Protein 3NEQ (pdb70)

Radius of gyration: 17.24 Å; Cα contacts (8 Å, |Δi|>4): 391; chains: 2; bounding box: 25×54×42 Å

CATH classification: 2.10.60.10

Solvent-accessible surface area: 8878 Å² total; per-residue (Å²): 63,29,0,10,78,6,70,104,118,156,179,85,80,56,44,121,15,79,154,60,52,98,48,0,22,31,59,30,45,64,100,41,77,103,113,35,62,77,35,36,5,21,12,64,105,52,35,170,63,125,46,149,115,34,65,23,99,24,38,47,96,94,86,38,4,181,63,33,0,14,74,5,43,93,73,12,143,51,48,61,29,90,10,70,131,58,54,102,46,0,35,47,80,64,60,100,81,30,122,216,106,138,69,64,25,26,5,26,13,66,107,53,58,167,64,122,76,150,113,17,56,24,141,41,42,47,95,86,114,47,2,150

Sequence (132 aa):
LTTCVKSNSIWFPTTSEDCPDGQNLCFKKRRWQQYISPRMMYDFFTTRGCAATCCPKKPTNVRETIIRRCCCGTDKCNKLTTCVKKSSNSIWFPTSEEDDCPDGQNLCFKKRWQYYISPRRRRMYDFTRGCAATCCPKPTNVVRETTIRRCCCGTDKCNK

GO terms:
  GO:0005576 extracellular region (C, EXP)
  GO:0048019 receptor antagonist activity (F, IDA)

Organism: Dendroaspis angusticeps (NCBI:txid8618)

Foldseek 3Di:
DWEWFDFPPDDTDIDDDPPQFQKKKWKWFDDDVVDITIGIDTGNDWDDDPDPRMDMDMDGDHHPRD/DWEWWDFPVDDTDTGDADPQQQKKKWKWQADDPVDIGITIGTGNDWDDDDDPRMDMDIDGDGHPHD

Secondary structure (DSSP, 8-state):
-EEEEB-SSSPPEEEEPPTT--EEEEEEEEEETTEEEEEEEEESS----SSTTEEEEEE-STTTT-/-EEEEEETTEEEEEEEPPTT--EEEEEEEEEETTEEEEEEEEESSPPPP-STTEEEEEE-STTTT-

B-factor: mean 17.03, std 10.34, range [4.44, 62.76]

Structure (mmCIF, N/CA/C/O backbone):
data_3NEQ
#
_entry.id   3NEQ
#
_cell.length_a   25.820
_cell.length_b   56.578
_cell.length_c   80.709
_cell.angle_alpha   90.00
_cell.angle_beta   90.00
_cell.angle_gamma   90.00
#
_symmetry.space_group_name_H-M   'P 21 21 21'
#
loop_
_entity.id
_entity.type
_entity.pdbx_description
1 polymer 'Three-finger muscarinic toxin 7'
2 non-polymer 'SULFATE ION'
3 water water
#
loop_
_atom_site.group_PDB
_atom_site.id
_atom_site.type_symbol
_atom_site.label_atom_id
_atom_site.label_alt_id
_atom_site.label_comp_id
_atom_site.label_asym_id
_atom_site.label_entity_id
_atom_site.label_seq_id
_atom_site.pdbx_PDB_ins_code
_atom_site.Cartn_x
_atom_site.Cartn_y
_atom_site.Cartn_z
_atom_site.occupancy
_atom_site.B_iso_or_equiv
_atom_site.auth_seq_id
_atom_site.auth_comp_id
_atom_site.auth_asym_id
_atom_site.auth_atom_id
_atom_site.pdbx_PDB_model_num
ATOM 1 N N . LEU A 1 1 ? 21.213 21.156 26.986 1.00 13.38 1 LEU A N 1
ATOM 2 C CA . LEU A 1 1 ? 21.160 19.753 27.372 1.00 10.70 1 LEU A CA 1
ATOM 3 C C . LEU A 1 1 ? 21.427 18.851 26.180 1.00 9.54 1 LEU A C 1
ATOM 4 O O . LEU A 1 1 ? 21.041 19.158 25.053 1.00 11.63 1 LEU A O 1
ATOM 9 N N A THR A 1 2 ? 22.103 17.741 26.448 0.74 8.55 2 THR A N 1
ATOM 10 N N B THR A 1 2 ? 22.108 17.740 26.434 0.26 10.70 2 THR A N 1
ATOM 11 C CA A THR A 1 2 ? 22.299 16.670 25.485 0.74 8.29 2 THR A CA 1
ATOM 12 C CA B THR A 1 2 ? 22.255 16.686 25.443 0.26 10.25 2 THR A CA 1
ATOM 13 C C A THR A 1 2 ? 21.600 15.441 26.042 0.74 7.35 2 THR A C 1
ATOM 14 C C B THR A 1 2 ? 21.637 15.423 26.017 0.26 9.43 2 THR A C 1
ATOM 15 O O A THR A 1 2 ? 21.682 15.187 27.242 0.74 9.36 2 THR A O 1
ATOM 16 O O B THR A 1 2 ? 21.807 15.123 27.197 0.26 11.14 2 THR A O 1
ATOM 23 N N . CYS A 1 3 ? 20.917 14.694 25.177 1.00 8.01 3 CYS A N 1
ATOM 24 C CA . CYS A 1 3 ? 20.240 13.475 25.601 1.00 7.77 3 CYS A CA 1
ATOM 25 C C . CYS A 1 3 ? 20.612 12.332 24.688 1.00 6.87 3 CYS A C 1
ATOM 26 O O . CYS A 1 3 ? 21.088 12.540 23.572 1.00 9.36 3 CYS A O 1
ATOM 29 N N . VAL A 1 4 ? 20.363 11.112 25.139 1.00 6.62 4 VAL A N 1
ATOM 30 C CA . VAL A 1 4 ? 20.441 9.990 24.227 1.00 6.13 4 VAL A CA 1
ATOM 31 C C . VAL A 1 4 ? 19.175 9.996 23.383 1.00 6.55 4 VAL A C 1
ATOM 32 O O . VAL A 1 4 ? 18.073 10.255 23.891 1.00 7.10 4 VAL A O 1
ATOM 36 N N . LYS A 1 5 ? 19.332 9.704 22.096 1.00 7.00 5 LYS A N 1
ATOM 37 C CA . LYS A 1 5 ? 18.211 9.581 21.178 1.00 7.85 5 LYS A CA 1
ATOM 38 C C . LYS A 1 5 ? 18.216 8.165 20.631 1.00 7.46 5 LYS A C 1
ATOM 39 O O . LYS A 1 5 ? 19.255 7.683 20.176 1.00 8.90 5 LYS A O 1
ATOM 45 N N . SER A 1 6 ? 17.063 7.505 20.662 1.00 7.33 6 SER A N 1
ATOM 46 C CA . SER A 1 6 ? 16.953 6.170 20.092 1.00 7.72 6 SER A CA 1
ATOM 47 C C . SER A 1 6 ? 15.498 5.822 19.896 1.00 7.24 6 SER A C 1
ATOM 48 O O . SER A 1 6 ? 14.620 6.378 20.552 1.00 6.86 6 SER A O 1
ATOM 51 N N . ASN A 1 7 ? 15.236 4.899 18.984 1.00 7.98 7 ASN A N 1
ATOM 52 C CA . ASN A 1 7 ? 13.895 4.378 18.829 1.00 8.85 7 ASN A CA 1
ATOM 53 C C . ASN A 1 7 ? 13.972 2.999 18.186 1.00 9.66 7 ASN A C 1
ATOM 54 O O . ASN A 1 7 ? 15.026 2.369 18.226 1.00 10.30 7 ASN A O 1
ATOM 59 N N . SER A 1 8 ? 12.870 2.515 17.634 1.00 10.60 8 SER A N 1
ATOM 60 C CA . SER A 1 8 ? 12.842 1.156 17.088 1.00 12.82 8 SER A CA 1
ATOM 61 C C . SER A 1 8 ? 13.705 0.982 15.847 1.00 12.03 8 SER A C 1
ATOM 62 O O . SER A 1 8 ? 14.003 -0.141 15.452 1.00 15.32 8 SER A O 1
ATOM 65 N N . ILE A 1 9 ? 14.068 2.093 15.217 1.00 11.25 9 ILE A N 1
ATOM 66 C CA . ILE A 1 9 ? 14.926 2.087 14.041 1.00 10.85 9 ILE A CA 1
ATOM 67 C C . ILE A 1 9 ? 16.353 2.482 14.402 1.00 9.51 9 ILE A C 1
ATOM 68 O O . ILE A 1 9 ? 17.308 1.753 14.126 1.00 11.05 9 ILE A O 1
ATOM 73 N N . TRP A 1 10 ? 16.495 3.647 15.026 1.00 9.42 10 TRP A N 1
ATOM 74 C CA . TRP A 1 10 ? 17.814 4.235 15.226 1.00 10.15 10 TRP A CA 1
ATOM 75 C C . TRP A 1 10 ? 18.491 3.779 16.501 1.00 8.88 10 TRP A C 1
ATOM 76 O O . TRP A 1 10 ? 17.922 3.871 17.584 1.00 10.10 10 TRP A O 1
ATOM 87 N N . PHE A 1 11 ? 19.721 3.309 16.360 1.00 9.15 11 PHE A N 1
ATOM 88 C CA . PHE A 1 11 ? 20.524 2.929 17.508 1.00 9.40 11 PHE A CA 1
ATOM 89 C C . PHE A 1 11 ? 20.892 4.166 18.327 1.00 8.49 11 PHE A C 1
ATOM 90 O O . PHE A 1 11 ? 20.970 5.272 17.790 1.00 10.03 11 PHE A O 1
ATOM 98 N N . PRO A 1 12 ? 21.119 3.991 19.640 1.00 9.61 12 PRO A N 1
ATOM 99 C CA . PRO A 1 12 ? 21.311 5.163 20.497 1.00 10.67 12 PRO A CA 1
ATOM 100 C C . PRO A 1 12 ? 22.492 6.039 20.097 1.00 10.87 12 PRO A C 1
ATOM 101 O O . PRO A 1 12 ? 23.600 5.559 19.839 1.00 13.29 12 PRO A O 1
ATOM 105 N N A THR A 1 13 ? 22.263 7.337 20.117 0.48 11.35 13 THR A N 1
ATOM 106 N N B THR A 1 13 ? 22.225 7.344 19.992 0.52 11.26 13 THR A N 1
ATOM 107 C CA A THR A 1 13 ? 23.344 8.266 19.925 0.48 12.26 13 THR A CA 1
ATOM 108 C CA B THR A 1 13 ? 23.233 8.373 19.707 0.52 12.94 13 THR A CA 1
ATOM 109 C C A THR A 1 13 ? 23.066 9.504 20.754 0.48 10.51 13 THR A C 1
ATOM 110 C C B THR A 1 13 ? 22.983 9.598 20.581 0.52 10.36 13 THR A C 1
ATOM 111 O O A THR A 1 13 ? 22.042 9.592 21.412 0.48 11.00 13 THR A O 1
ATOM 112 O O B THR A 1 13 ? 21.889 9.778 21.098 0.52 11.61 13 THR A O 1
ATOM 119 N N . SER A 1 14 ? 23.992 10.446 20.739 1.00 11.23 14 SER A N 1
ATOM 120 C CA . SER A 1 14 ? 23.815 11.696 21.455 1.00 11.48 14 SER A CA 1
ATOM 121 C C . SER A 1 14 ? 23.101 12.693 20.561 1.00 11.39 14 SER A C 1
ATOM 122 O O . SER A 1 14 ? 23.360 12.764 19.363 1.00 15.75 14 SER A O 1
ATOM 125 N N . GLU A 1 15 ? 22.201 13.468 21.148 1.00 10.19 15 GLU A N 1
ATOM 126 C CA . GLU A 1 15 ? 21.571 14.546 20.413 1.00 11.40 15 GLU A CA 1
ATOM 127 C C . GLU A 1 15 ? 21.539 15.784 21.295 1.00 10.82 15 GLU A C 1
ATOM 128 O O . GLU A 1 15 ? 21.220 15.719 22.478 1.00 13.02 15 GLU A O 1
ATOM 134 N N . ASP A 1 16 ? 21.882 16.919 20.707 1.00 10.91 16 ASP A N 1
ATOM 135 C CA . ASP A 1 16 ? 21.761 18.184 21.397 1.00 11.45 16 ASP A CA 1
ATOM 136 C C . ASP A 1 16 ? 20.309 18.641 21.357 1.00 12.01 16 ASP A C 1
ATOM 137 O O . ASP A 1 16 ? 19.710 18.723 20.287 1.00 15.46 16 ASP A O 1
ATOM 142 N N . CYS A 1 17 ? 19.735 18.914 22.524 1.00 10.67 17 CYS A N 1
ATOM 143 C CA . CYS A 1 17 ? 18.339 19.328 22.581 1.00 10.28 17 CYS A CA 1
ATOM 144 C C . CYS A 1 17 ? 18.194 20.776 22.143 1.00 9.63 17 CYS A C 1
ATOM 145 O O . CYS A 1 17 ? 19.092 21.595 22.363 1.00 10.52 17 CYS A O 1
ATOM 148 N N . PRO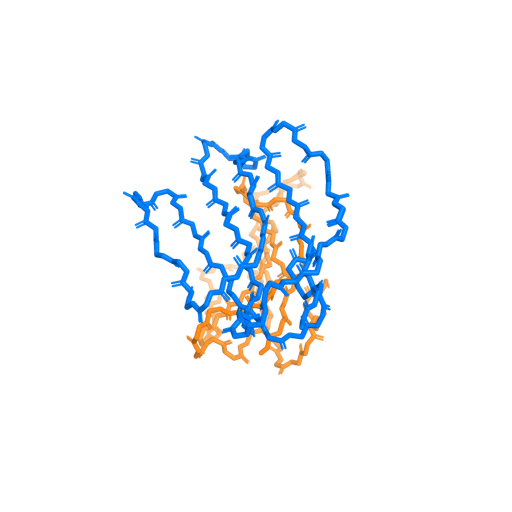 A 1 18 ? 17.049 21.114 21.546 1.00 10.30 18 PRO A N 1
ATOM 149 C CA . PRO A 1 18 ? 16.803 22.522 21.235 1.00 10.64 18 PRO A CA 1
ATOM 150 C C . PRO A 1 18 ? 16.829 23.371 22.509 1.00 10.22 18 PRO A C 1
ATOM 151 O O . PRO A 1 18 ? 16.537 22.890 23.614 1.00 10.97 18 PRO A O 1
ATOM 155 N N . ASP A 1 19 ? 17.186 24.638 22.360 1.00 9.90 19 ASP A N 1
ATOM 156 C CA . ASP A 1 19 ? 17.093 25.566 23.483 1.00 10.09 19 ASP A CA 1
ATOM 157 C C . ASP A 1 19 ? 15.706 25.479 24.098 1.00 10.39 19 ASP A C 1
ATOM 158 O O . ASP A 1 19 ? 14.699 25.471 23.383 1.00 12.32 19 ASP A O 1
ATOM 163 N N . GLY A 1 20 ? 15.647 25.447 25.421 1.00 12.39 20 GLY A N 1
ATOM 164 C CA . GLY A 1 20 ? 14.370 25.387 26.098 1.00 13.18 20 GLY A CA 1
ATOM 165 C C . GLY A 1 20 ? 13.880 23.987 26.409 1.00 15.12 20 GLY A C 1
ATOM 166 O O . GLY A 1 20 ? 12.922 23.833 27.160 1.00 20.31 20 GLY A O 1
ATOM 167 N N . GLN A 1 21 ? 14.511 22.967 25.836 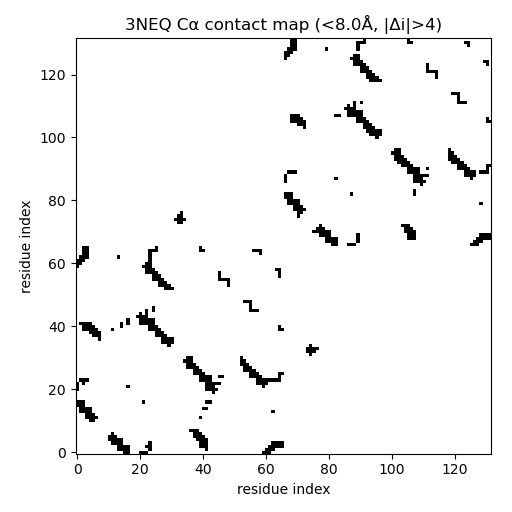1.00 12.55 21 GLN A N 1
ATOM 168 C CA . GLN A 1 21 ? 14.183 21.586 26.197 1.00 12.36 21 GLN A CA 1
ATOM 169 C C . GLN A 1 21 ? 15.239 21.076 27.158 1.00 11.36 21 GLN A C 1
ATOM 170 O O . GLN A 1 21 ? 16.363 20.754 26.754 1.00 13.07 21 GLN A O 1
ATOM 176 N N . ASN A 1 22 ? 14.878 21.004 28.434 1.00 10.67 22 ASN A N 1
ATOM 177 C CA . ASN A 1 22 ? 15.836 20.698 29.479 1.00 11.91 22 ASN A CA 1
ATOM 178 C C . ASN A 1 22 ? 15.540 19.381 30.187 1.00 9.60 22 ASN A C 1
ATOM 179 O O . ASN A 1 22 ? 15.966 19.174 31.323 1.00 11.86 22 ASN A O 1
ATOM 184 N N . LEU A 1 23 ? 14.840 18.481 29.500 1.00 9.96 23 LEU A N 1
ATOM 185 C CA . LEU A 1 23 ? 14.656 17.127 29.989 1.00 9.50 23 LEU A CA 1
ATOM 186 C C . LEU A 1 23 ? 15.076 16.112 28.942 1.00 8.09 23 LEU A C 1
ATOM 187 O O . LEU A 1 23 ? 14.929 16.338 27.734 1.00 8.69 23 LEU A O 1
ATOM 192 N N . CYS A 1 24 ? 15.582 14.981 29.427 1.00 7.22 24 CYS A N 1
ATOM 193 C CA . CYS A 1 24 ? 15.702 13.776 28.625 1.00 7.18 24 CYS A CA 1
ATOM 194 C C . CYS A 1 24 ? 14.625 12.805 29.079 1.00 7.28 24 CYS A C 1
ATOM 195 O O . CYS A 1 24 ? 14.264 12.768 30.263 1.00 10.37 24 CYS A O 1
ATOM 198 N N . PHE A 1 25 ? 14.123 12.013 28.143 1.00 7.06 25 PHE A N 1
ATOM 199 C CA . PHE A 1 25 ? 13.156 10.984 28.487 1.00 7.59 25 PHE A CA 1
ATOM 200 C C . PHE A 1 25 ? 13.598 9.609 28.021 1.00 6.48 25 PHE A C 1
ATOM 201 O O . PHE A 1 25 ? 14.300 9.463 27.003 1.00 6.30 25 PHE A O 1
ATOM 209 N N A LYS A 1 26 ? 13.189 8.601 28.783 0.34 6.39 26 LYS A N 1
ATOM 210 N N B LYS A 1 26 ? 13.172 8.601 28.774 0.66 7.43 26 LYS A N 1
ATOM 211 C CA A LYS A 1 26 ? 13.272 7.213 28.367 0.34 6.81 26 LYS A CA 1
ATOM 212 C CA B LYS A 1 26 ? 13.244 7.216 28.356 0.66 7.61 26 LYS A CA 1
ATOM 213 C C A LYS A 1 26 ? 11.871 6.637 28.478 0.34 7.17 26 LYS A C 1
ATOM 214 C C B LYS A 1 26 ? 11.839 6.663 28.520 0.66 7.79 26 LYS A C 1
ATOM 215 O O A LYS A 1 26 ? 11.243 6.702 29.539 0.34 8.09 26 LYS A O 1
ATOM 216 O O B LYS A 1 26 ? 11.217 6.812 29.580 0.66 8.07 26 LYS A O 1
ATOM 227 N N A ARG A 1 27 ? 11.379 6.095 27.373 0.34 6.69 27 ARG A N 1
ATOM 228 N N B ARG A 1 27 ? 11.346 6.049 27.454 0.66 7.76 27 ARG A N 1
ATOM 229 C CA A ARG A 1 27 ? 10.070 5.469 27.350 0.34 7.74 27 ARG A CA 1
ATOM 230 C CA B ARG A 1 27 ? 10.006 5.501 27.419 0.66 6.55 27 ARG A CA 1
ATOM 231 C C A ARG A 1 27 ? 10.231 3.984 27.106 0.34 6.41 27 ARG A C 1
ATOM 232 C C B ARG A 1 27 ? 10.106 4.037 27.031 0.66 6.92 27 ARG A C 1
ATOM 233 O O A ARG A 1 27 ? 11.089 3.570 26.328 0.34 6.98 27 ARG A O 1
ATOM 234 O O B ARG A 1 27 ? 10.806 3.687 26.088 0.6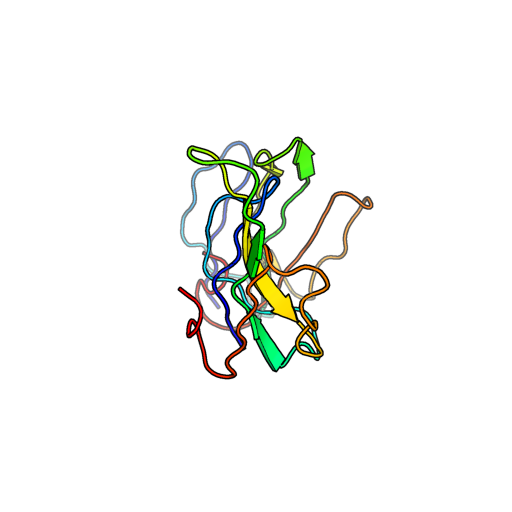6 7.32 27 ARG A O 1
ATOM 249 N N . TRP A 1 28 ? 9.404 3.176 27.761 1.00 6.99 28 TRP A N 1
ATOM 250 C CA . TRP A 1 28 ? 9.378 1.769 27.431 1.00 6.65 28 TRP A CA 1
ATOM 251 C C . TRP A 1 28 ? 7.970 1.235 27.439 1.00 6.70 28 TRP A C 1
ATOM 252 O O . TRP A 1 28 ? 7.166 1.592 28.294 1.00 8.79 28 TRP A O 1
ATOM 263 N N A GLN A 1 29 ? 7.694 0.364 26.475 0.52 6.30 29 GLN A N 1
ATOM 264 N N B GLN A 1 29 ? 7.648 0.415 26.445 0.48 6.81 29 GLN A N 1
ATOM 265 C CA A GLN A 1 29 ? 6.379 -0.227 26.315 0.52 6.06 29 GLN A CA 1
ATOM 266 C CA B GLN A 1 29 ? 6.329 -0.194 26.365 0.48 6.06 29 GLN A CA 1
ATOM 267 C C A GLN A 1 29 ? 6.461 -1.729 26.491 0.52 6.52 29 GLN A C 1
ATOM 268 C C B GLN A 1 29 ? 6.436 -1.700 26.487 0.48 4.90 29 GLN A C 1
ATOM 269 O O A GLN A 1 29 ? 7.182 -2.413 25.759 0.52 6.77 29 GLN A O 1
ATOM 270 O O B GLN A 1 29 ? 7.154 -2.350 25.720 0.48 6.42 29 GLN A O 1
ATOM 281 N N . TYR A 1 30 ? 5.730 -2.244 27.472 1.00 5.40 30 TYR A N 1
ATOM 282 C CA . TYR A 1 30 ? 5.699 -3.676 27.712 1.00 5.42 30 TYR A CA 1
ATOM 283 C C . TYR A 1 30 ? 5.027 -4.390 26.563 1.00 5.97 30 TYR A C 1
ATOM 284 O O . TYR A 1 30 ? 3.922 -4.019 26.154 1.00 7.57 30 TYR A O 1
ATOM 293 N N . ILE A 1 31 ? 5.670 -5.442 26.079 1.00 6.29 31 ILE A N 1
ATOM 294 C CA . ILE A 1 31 ? 5.066 -6.330 25.086 1.00 6.97 31 ILE A CA 1
ATOM 295 C C . ILE A 1 31 ? 4.731 -7.673 25.735 1.00 7.21 31 ILE A C 1
ATOM 296 O O . ILE A 1 31 ? 3.614 -8.187 25.620 1.00 8.60 31 ILE A O 1
ATOM 301 N N . SER A 1 32 ? 5.719 -8.239 26.411 1.00 6.76 32 SER A N 1
ATOM 302 C CA . SER A 1 32 ? 5.598 -9.523 27.094 1.00 7.01 32 SER A CA 1
ATOM 303 C C . SER A 1 32 ? 6.774 -9.598 28.062 1.00 6.15 32 SER A C 1
ATOM 304 O O . SER A 1 32 ? 7.605 -8.696 28.088 1.00 6.56 32 SER A O 1
ATOM 307 N N . PRO A 1 33 ? 6.856 -10.662 28.868 1.00 6.82 33 PRO A N 1
ATOM 308 C CA . PRO A 1 33 ? 7.908 -10.652 29.882 1.00 6.59 33 PRO A CA 1
ATOM 309 C C . PRO A 1 33 ? 9.297 -10.428 29.291 1.00 7.77 33 PRO A C 1
ATOM 310 O O . PRO A 1 33 ? 9.709 -11.134 28.367 1.00 8.53 33 PRO A O 1
ATOM 314 N N . ARG A 1 34 ? 10.010 -9.439 29.821 1.00 6.81 34 ARG A N 1
ATOM 315 C CA . ARG A 1 34 ? 11.369 -9.106 29.376 1.00 7.97 34 ARG A CA 1
ATOM 316 C C . ARG A 1 34 ? 11.447 -8.720 27.893 1.00 8.34 34 ARG A C 1
ATOM 317 O O . ARG A 1 34 ? 12.480 -8.882 27.231 1.00 12.06 34 ARG A O 1
ATOM 325 N N A MET A 1 35 ? 10.348 -8.200 27.362 0.61 6.71 35 MET A N 1
ATOM 326 N N B MET A 1 35 ? 10.345 -8.189 27.385 0.39 7.79 35 MET A N 1
ATOM 327 C CA A MET A 1 35 ? 10.310 -7.719 25.988 0.61 7.19 35 MET A CA 1
ATOM 328 C CA B MET A 1 35 ? 10.278 -7.711 26.017 0.39 8.34 35 MET A CA 1
ATOM 329 C C A MET A 1 35 ? 9.620 -6.366 25.968 0.61 6.32 35 MET A C 1
ATOM 330 C C B MET A 1 35 ? 9.615 -6.341 26.014 0.39 7.26 35 MET A C 1
ATOM 331 O O A MET A 1 35 ? 8.424 -6.279 26.225 0.61 5.93 35 MET A O 1
ATOM 332 O O B MET A 1 35 ? 8.443 -6.212 26.354 0.39 9.09 35 MET A O 1
ATOM 341 N N . TYR A 1 36 ? 10.374 -5.324 25.616 1.00 7.20 36 TYR A N 1
ATOM 342 C CA . TYR A 1 36 ? 9.888 -3.945 25.615 1.00 6.71 36 TYR A CA 1
ATOM 343 C C . TYR A 1 36 ? 10.316 -3.219 24.365 1.00 7.43 36 TYR A C 1
ATOM 344 O O . TYR A 1 36 ? 11.373 -3.506 23.820 1.00 9.45 36 TYR A O 1
ATOM 353 N N . ASP A 1 37 ? 9.522 -2.234 23.959 1.00 6.33 37 ASP A N 1
ATOM 354 C CA . ASP A 1 37 ? 9.980 -1.237 22.987 1.00 6.96 37 ASP A CA 1
ATOM 355 C C . ASP A 1 37 ? 10.522 -0.035 23.765 1.00 7.98 37 ASP A C 1
ATOM 356 O O . ASP A 1 37 ? 9.860 0.480 24.648 1.00 13.39 37 ASP A O 1
ATOM 361 N N A PHE A 1 38 ? 11.716 0.413 23.404 0.42 7.94 38 PHE A N 1
ATOM 362 N N B PHE A 1 38 ? 11.711 0.427 23.412 0.58 7.63 38 PHE A N 1
ATOM 363 C CA A PHE A 1 38 ? 12.356 1.541 24.070 0.42 8.82 38 PHE A CA 1
ATOM 364 C CA B PHE A 1 38 ? 12.307 1.591 24.059 0.58 6.76 38 PHE A CA 1
ATOM 365 C C A PHE A 1 38 ? 12.506 2.719 23.125 0.42 8.46 38 PHE A C 1
ATOM 366 C C B PHE A 1 38 ? 12.411 2.771 23.103 0.58 5.84 38 PHE A C 1
ATOM 367 O O A PHE A 1 38 ? 12.918 2.551 21.977 0.42 8.51 38 PHE A O 1
ATOM 368 O O B PHE A 1 38 ? 12.683 2.600 21.911 0.58 10.03 38 PHE A O 1
ATOM 383 N N A THR A 1 39 ? 12.205 3.915 23.618 0.42 7.62 39 THR A N 1
ATOM 384 N N B THR A 1 39 ? 12.225 3.973 23.643 0.58 5.71 39 THR A N 1
ATOM 385 C CA A THR A 1 39 ? 12.516 5.133 22.885 0.42 9.33 39 THR A CA 1
ATOM 386 C CA B THR A 1 39 ? 12.417 5.213 22.906 0.58 6.37 39 THR A CA 1
ATOM 387 C C A THR A 1 39 ? 13.147 6.144 23.838 0.42 7.21 39 THR A C 1
ATOM 388 C C B THR A 1 39 ? 13.096 6.208 23.843 0.58 5.29 39 THR A C 1
ATOM 389 O O A THR A 1 39 ? 12.855 6.150 25.036 0.42 7.14 39 THR A O 1
ATOM 390 O O B THR A 1 39 ? 12.801 6.251 25.045 0.58 7.95 39 THR A O 1
ATOM 397 N N . ARG A 1 40 ? 14.029 6.980 23.303 1.00 6.04 40 ARG A N 1
ATOM 398 C CA . ARG A 1 40 ? 14.755 7.955 24.100 1.00 6.34 40 ARG A CA 1
ATOM 399 C C . ARG A 1 40 ? 14.871 9.243 23.326 1.00 5.70 40 ARG A C 1
ATOM 400 O O . ARG A 1 40 ? 15.097 9.216 22.110 1.00 6.85 40 ARG A O 1
ATOM 408 N N . GLY A 1 41 ? 14.819 10.374 24.026 1.00 6.51 41 GLY A N 1
ATOM 409 C CA . GLY A 1 41 ? 15.048 11.647 23.369 1.00 7.02 41 GLY A CA 1
ATOM 410 C C . GLY A 1 41 ? 15.000 12.820 24.318 1.00 6.87 41 GLY A C 1
ATOM 411 O O . GLY A 1 41 ? 15.040 12.651 25.533 1.00 8.47 41 GLY A O 1
ATOM 412 N N . CYS A 1 42 ? 14.969 14.014 23.736 1.00 9.13 42 CYS A N 1
ATOM 413 C CA . CYS A 1 42 ? 14.822 15.277 24.448 1.00 9.24 42 CYS A CA 1
ATOM 414 C C . CYS A 1 42 ? 13.349 15.640 24.611 1.00 9.10 42 CYS A C 1
ATOM 415 O O . CYS A 1 42 ? 12.506 15.217 23.816 1.00 10.97 42 CYS A O 1
ATOM 418 N N . ALA A 1 43 ? 13.049 16.459 25.613 1.00 8.73 43 ALA A N 1
ATOM 419 C CA . ALA A 1 43 ? 11.684 16.940 25.814 1.00 9.91 43 ALA A CA 1
ATOM 420 C C . ALA A 1 43 ? 11.666 18.270 26.562 1.00 10.44 43 ALA A C 1
ATOM 421 O O . ALA A 1 43 ? 12.579 18.585 27.309 1.00 10.97 43 ALA A O 1
ATOM 423 N N . ALA A 1 44 ? 10.601 19.037 26.357 1.00 11.51 44 ALA A N 1
ATOM 424 C CA . ALA A 1 44 ? 10.365 20.267 27.104 1.00 12.16 44 ALA A CA 1
ATOM 425 C C . ALA A 1 44 ? 9.673 19.975 28.429 1.00 12.46 44 ALA A C 1
ATOM 426 O O . ALA A 1 44 ? 9.977 20.588 29.456 1.00 13.08 44 ALA A O 1
ATOM 428 N N . THR A 1 45 ? 8.723 19.047 28.386 1.00 13.42 45 THR A N 1
ATOM 429 C CA . THR A 1 45 ? 8.042 18.542 29.575 1.00 13.44 45 THR A CA 1
ATOM 430 C C . THR A 1 45 ? 8.010 17.024 29.473 1.00 12.51 45 THR A C 1
ATOM 431 O O . THR A 1 45 ? 8.117 16.472 28.380 1.00 13.38 45 THR A O 1
ATOM 435 N N . CYS A 1 46 ? 7.861 16.333 30.592 1.00 12.49 46 CYS A N 1
ATOM 436 C CA A CYS A 1 46 ? 7.943 14.886 30.533 0.79 11.56 46 CYS A CA 1
ATOM 437 C CA B CYS A 1 46 ? 7.920 14.875 30.569 0.21 12.94 46 CYS A CA 1
ATOM 438 C C . CYS A 1 46 ? 6.728 14.307 29.817 1.00 11.86 46 CYS A C 1
ATOM 439 O O . CYS A 1 46 ? 5.588 14.611 30.161 1.00 13.32 46 CYS A O 1
ATOM 444 N N . PRO A 1 47 ? 6.974 13.472 28.789 1.00 10.53 47 PRO A N 1
ATOM 445 C CA . PRO A 1 47 ? 5.853 12.853 28.077 1.00 11.46 47 PRO A CA 1
ATOM 446 C C . PRO A 1 47 ? 5.052 11.939 29.002 1.00 10.81 47 PRO A C 1
ATOM 447 O O . PRO A 1 47 ? 5.559 11.469 30.023 1.00 12.46 47 PRO A O 1
ATOM 451 N N A LYS A 1 48 ? 3.803 11.697 28.628 0.78 10.81 48 LYS A N 1
ATOM 452 N N B LYS A 1 48 ? 3.792 11.711 28.646 0.22 11.66 48 LYS A N 1
ATOM 453 C CA A LYS A 1 48 ? 2.916 10.840 29.402 0.78 10.68 48 LYS A CA 1
ATOM 454 C CA B LYS A 1 48 ? 2.917 10.833 29.414 0.22 11.40 48 LYS A CA 1
ATOM 455 C C A LYS A 1 48 ? 2.600 9.586 28.585 0.78 9.61 48 LYS A C 1
ATOM 456 C C B LYS A 1 48 ? 2.555 9.602 28.590 0.22 10.74 48 LYS A C 1
ATOM 457 O O A LYS A 1 48 ? 2.629 9.612 27.358 0.78 10.53 48 LYS A O 1
ATOM 458 O O B LYS A 1 48 ? 2.492 9.669 27.363 0.22 10.51 48 LYS A O 1
ATOM 469 N N . PRO A 1 49 ? 2.315 8.469 29.264 1.00 8.98 49 PRO A N 1
ATOM 470 C CA . PRO A 1 49 ? 1.992 7.224 28.556 1.00 8.97 49 PRO A CA 1
ATOM 471 C C . PRO A 1 49 ? 0.743 7.338 27.688 1.00 8.63 49 PRO A C 1
ATOM 472 O O . PRO A 1 49 ? -0.231 7.957 28.095 1.00 9.91 49 PRO A O 1
ATOM 476 N N . THR A 1 50 ? 0.782 6.726 26.512 1.00 9.10 50 THR A N 1
ATOM 477 C CA . THR A 1 50 ? -0.366 6.673 25.624 1.00 9.66 50 THR A CA 1
ATOM 478 C C . THR A 1 50 ? -1.248 5.462 25.917 1.00 8.71 50 THR A C 1
ATOM 479 O O . THR A 1 50 ? -2.410 5.422 25.503 1.00 10.79 50 THR A O 1
ATOM 483 N N . ASN A 1 51 ? -0.703 4.477 26.626 1.00 9.07 51 ASN A N 1
ATOM 484 C CA . ASN A 1 51 ? -1.447 3.283 27.022 1.00 8.86 51 ASN A CA 1
ATOM 485 C C . ASN A 1 51 ? -0.875 2.757 28.332 1.00 8.49 51 ASN A C 1
ATOM 486 O O . ASN A 1 51 ? 0.175 3.210 28.774 1.00 9.75 51 ASN A O 1
ATOM 491 N N . VAL A 1 52 ? -1.553 1.805 28.961 1.00 8.67 52 VAL A N 1
ATOM 492 C CA . VAL A 1 52 ? -1.137 1.345 30.279 1.00 9.51 52 VAL A CA 1
ATOM 493 C C . VAL A 1 52 ? 0.115 0.480 30.266 1.00 8.52 52 VAL A C 1
ATOM 494 O O . VAL A 1 52 ? 0.673 0.208 31.321 1.00 11.38 52 VAL A O 1
ATOM 498 N N . ARG A 1 53 ? 0.553 0.066 29.082 1.00 7.43 53 ARG A N 1
ATOM 499 C CA . ARG A 1 53 ? 1.777 -0.717 28.968 1.00 7.02 53 ARG A CA 1
ATOM 500 C C . ARG A 1 53 ? 3.029 0.147 28.925 1.00 7.26 53 ARG A C 1
ATOM 501 O O . ARG A 1 53 ? 4.136 -0.371 28.938 1.00 7.16 53 ARG A O 1
ATOM 509 N N . GLU A 1 54 ? 2.858 1.464 28.880 1.00 7.38 54 GLU A N 1
ATOM 510 C CA . GLU A 1 54 ? 4.003 2.373 28.770 1.00 8.98 54 GLU A CA 1
ATOM 511 C C . GLU A 1 54 ? 4.408 2.976 30.101 1.00 8.61 54 GLU A C 1
ATOM 512 O O . GLU A 1 54 ? 3.561 3.349 30.921 1.00 10.01 54 GLU A O 1
ATOM 518 N N . THR A 1 55 ? 5.717 3.092 30.289 1.00 8.78 55 THR A N 1
ATOM 519 C CA . THR A 1 55 ? 6.303 3.798 31.409 1.00 10.05 55 THR A CA 1
ATOM 520 C C . THR A 1 55 ? 7.275 4.812 30.847 1.00 9.35 55 THR A C 1
ATOM 521 O O . THR A 1 55 ? 7.97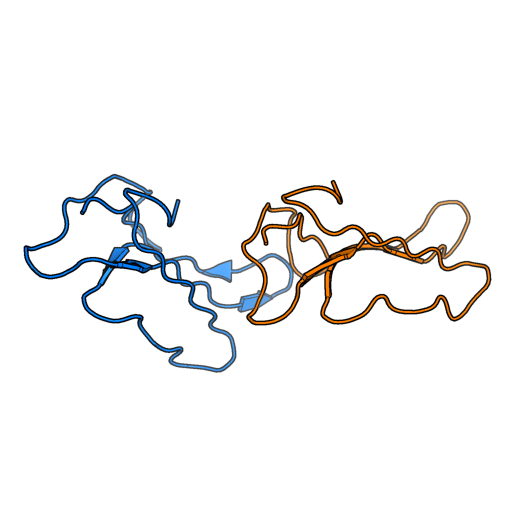9 4.545 29.871 1.00 8.51 55 THR A O 1
ATOM 525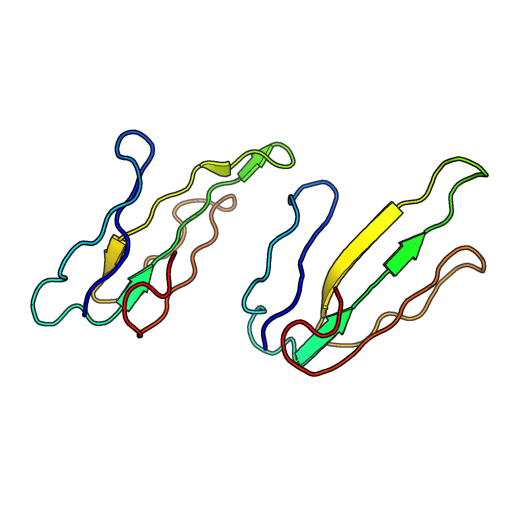 N N . ILE A 1 56 ? 7.326 5.975 31.474 1.00 9.38 56 ILE A N 1
ATOM 526 C CA A ILE A 1 56 ? 8.254 7.010 31.073 0.53 10.79 56 ILE A CA 1
ATOM 527 C CA B ILE A 1 56 ? 8.247 7.027 31.073 0.47 9.66 56 ILE A CA 1
ATOM 528 C C . ILE A 1 56 ? 9.000 7.544 32.278 1.00 10.72 56 ILE A C 1
ATOM 529 O O . ILE A 1 56 ? 8.418 7.744 33.350 1.00 13.51 56 ILE A O 1
ATOM 538 N N . ARG A 1 57 ? 10.292 7.755 32.103 1.00 9.67 57 ARG A N 1
ATOM 539 C CA A ARG A 1 57 ? 11.097 8.419 33.114 0.46 10.67 57 ARG A CA 1
ATOM 540 C CA B ARG A 1 57 ? 11.088 8.430 33.113 0.54 10.93 57 ARG A CA 1
ATOM 541 C C . ARG A 1 57 ? 11.833 9.578 32.473 1.00 9.31 57 ARG A C 1
ATOM 542 O O . ARG A 1 57 ? 12.447 9.417 31.419 1.00 9.45 57 ARG A O 1
ATOM 557 N N . CYS A 1 58 ? 11.767 10.739 33.111 1.00 8.91 58 CYS A N 1
ATOM 558 C CA A CYS A 1 58 ? 12.518 11.903 32.656 0.82 9.02 58 CYS A CA 1
ATOM 559 C CA B CYS A 1 58 ? 12.532 11.879 32.638 0.18 11.03 58 CYS A CA 1
ATOM 560 C C . CYS A 1 58 ? 13.554 12.309 33.677 1.00 10.16 58 CYS A C 1
ATOM 561 O O . CYS A 1 58 ? 13.425 12.009 34.871 1.00 11.82 58 CYS A O 1
ATOM 566 N N . CYS A 1 59 ? 14.582 12.988 33.203 1.00 10.00 59 CYS A N 1
ATOM 567 C CA . CYS A 1 59 ? 15.663 13.432 34.065 1.00 10.60 59 CYS A CA 1
ATOM 568 C C . CYS A 1 59 ? 16.303 14.645 33.412 1.00 9.49 59 CYS A C 1
ATOM 569 O O . CYS A 1 59 ? 16.041 14.932 32.245 1.00 9.85 59 CYS A O 1
ATOM 572 N N . GLY A 1 60 ? 17.123 15.369 34.164 1.00 10.93 60 GLY A N 1
ATOM 573 C CA . GLY A 1 60 ? 17.583 16.669 33.718 1.00 12.15 60 GLY A CA 1
ATOM 574 C C . GLY A 1 60 ? 19.081 16.876 33.614 1.00 11.30 60 GLY A C 1
ATOM 575 O O . GLY A 1 60 ? 19.533 18.017 33.634 1.00 12.59 60 GLY A O 1
ATOM 576 N N . THR A 1 61 ? 19.853 15.799 33.504 1.00 10.90 61 THR A N 1
ATOM 577 C CA . THR A 1 61 ? 21.291 15.937 33.291 1.00 11.36 61 THR A CA 1
ATOM 578 C C . THR A 1 61 ? 21.681 15.262 31.978 1.00 10.15 61 THR A C 1
ATOM 579 O O . THR A 1 61 ? 20.961 14.392 31.484 1.00 9.58 61 THR A O 1
ATOM 583 N N . ASP A 1 62 ? 22.818 15.657 31.417 1.00 10.98 62 ASP A N 1
ATOM 584 C CA . ASP A 1 62 ? 23.212 15.197 30.090 1.00 10.91 62 ASP A CA 1
ATOM 585 C C . ASP A 1 62 ? 23.163 13.680 29.994 1.00 9.18 62 ASP A C 1
ATOM 586 O O . ASP A 1 62 ? 23.794 12.971 30.788 1.00 9.81 62 ASP A O 1
ATOM 591 N N . LYS A 1 63 ? 22.428 13.193 29.002 1.00 8.85 63 LYS A N 1
ATOM 592 C CA . LYS A 1 63 ? 22.403 11.770 28.666 1.00 8.58 63 LYS A CA 1
ATOM 593 C C . LYS A 1 63 ? 21.981 10.884 29.834 1.00 7.79 63 LYS A C 1
ATOM 594 O O . LYS A 1 63 ? 22.317 9.700 29.895 1.00 8.86 63 LYS A O 1
ATOM 600 N N . CYS A 1 64 ? 21.177 11.438 30.728 1.00 7.90 64 CYS A N 1
ATOM 601 C CA . CYS A 1 64 ? 20.746 10.699 31.910 1.00 8.05 64 CYS A CA 1
ATOM 602 C C . CYS A 1 64 ? 19.772 9.581 31.545 1.00 7.63 64 CYS A C 1
ATOM 603 O O . CYS A 1 64 ? 19.517 8.683 32.354 1.00 10.10 64 CYS A O 1
ATOM 606 N N . ASN A 1 65 ? 19.251 9.627 30.319 1.00 7.24 65 ASN A N 1
ATOM 607 C CA . ASN A 1 65 ? 18.278 8.665 29.824 1.00 6.66 65 ASN A CA 1
ATOM 608 C C . ASN A 1 65 ? 18.907 7.468 29.118 1.00 7.42 65 ASN A C 1
ATOM 609 O O . ASN A 1 65 ? 18.221 6.691 28.460 1.00 9.10 65 ASN A O 1
ATOM 614 N N . LYS A 1 66 ? 20.218 7.309 29.265 1.00 8.46 66 LYS A N 1
ATOM 615 C CA . LYS A 1 66 ? 20.937 6.221 28.608 1.00 10.36 66 LYS A CA 1
ATOM 616 C C . LYS A 1 66 ? 20.353 4.855 28.929 1.00 14.36 66 LYS A C 1
ATOM 617 O O . LYS A 1 66 ? 20.428 3.937 28.108 1.00 15.23 66 LYS A O 1
ATOM 624 N N . LEU B 1 1 ? 16.472 7.676 45.046 1.00 20.24 1 LEU B N 1
ATOM 625 C CA . LEU B 1 1 ? 17.085 6.373 45.274 1.00 16.65 1 LEU B CA 1
ATOM 626 C C . LEU B 1 1 ? 17.126 5.545 43.997 1.00 16.37 1 LEU B C 1
ATOM 627 O O . LEU B 1 1 ? 16.164 5.521 43.232 1.00 17.28 1 LEU B O 1
ATOM 632 N N A THR B 1 2 ? 18.248 4.867 43.785 0.28 14.69 2 THR B N 1
ATOM 633 N N B THR B 1 2 ? 18.243 4.861 43.772 0.72 15.11 2 THR B N 1
ATOM 634 C CA A THR B 1 2 ? 18.403 3.951 42.667 0.28 13.80 2 THR B CA 1
ATOM 635 C CA B THR B 1 2 ? 18.369 3.950 42.643 0.72 15.90 2 THR B CA 1
ATOM 636 C C A THR B 1 2 ? 18.572 2.547 43.241 0.28 9.91 2 THR B C 1
ATOM 637 C C B THR B 1 2 ? 18.610 2.548 43.193 0.72 11.91 2 THR B C 1
ATOM 638 O O A THR B 1 2 ? 19.279 2.360 44.234 0.28 10.68 2 THR B O 1
ATOM 639 O O B THR B 1 2 ? 19.401 2.366 44.120 0.72 15.88 2 THR B O 1
ATOM 646 N N . CYS B 1 3 ? 17.909 1.564 42.638 1.00 10.20 3 CYS B N 1
ATOM 647 C CA . CYS B 1 3 ? 18.040 0.176 43.088 1.00 9.73 3 CYS B CA 1
ATOM 648 C C . CYS B 1 3 ? 18.250 -0.732 41.905 1.00 8.54 3 CYS B C 1
ATOM 649 O O . CYS B 1 3 ? 17.861 -0.407 40.784 1.00 9.85 3 CYS B O 1
ATOM 652 N N . VAL B 1 4 ? 18.856 -1.882 42.150 1.00 7.73 4 VAL B N 1
ATOM 653 C CA . VAL B 1 4 ? 18.824 -2.930 41.152 1.00 7.35 4 VAL B CA 1
ATOM 654 C C . VAL B 1 4 ? 17.390 -3.454 41.083 1.00 6.62 4 VAL B C 1
ATOM 655 O O . VAL B 1 4 ? 16.729 -3.640 42.100 1.00 7.35 4 VAL B O 1
ATOM 659 N N . LYS B 1 5 ? 16.914 -3.673 39.865 1.00 6.87 5 LYS B N 1
ATOM 660 C CA A LYS B 1 5 ? 15.582 -4.199 39.623 0.70 6.70 5 LYS B CA 1
ATOM 661 C CA B LYS B 1 5 ? 15.585 -4.208 39.641 0.30 7.32 5 LYS B CA 1
ATOM 662 C C . LYS B 1 5 ? 15.683 -5.439 38.759 1.00 6.14 5 LYS B C 1
ATOM 663 O O . LYS B 1 5 ? 16.313 -5.410 37.714 1.00 6.91 5 LYS B O 1
ATOM 674 N N . SER B 1 6 ? 15.050 -6.522 39.192 1.00 5.46 6 SER B N 1
ATOM 675 C CA A SER B 1 6 ? 14.991 -7.726 38.383 0.93 5.56 6 SER B CA 1
ATOM 676 C CA B SER B 1 6 ? 14.996 -7.736 38.394 0.07 5.67 6 SER B CA 1
ATOM 677 C C . SER B 1 6 ? 13.818 -8.596 38.828 1.00 5.08 6 SER B C 1
ATOM 678 O O . SER B 1 6 ? 13.564 -8.749 40.018 1.00 5.97 6 SER B O 1
ATOM 683 N N . ASN B 1 7 ? 13.094 -9.144 37.859 1.00 5.42 7 ASN B N 1
ATOM 684 C CA . ASN B 1 7 ? 11.957 -10.015 38.151 1.00 6.10 7 ASN B CA 1
ATOM 685 C C . ASN B 1 7 ? 11.584 -10.729 36.866 1.00 5.90 7 ASN B C 1
ATOM 686 O O . ASN B 1 7 ? 12.265 -10.577 35.850 1.00 6.33 7 ASN B O 1
ATOM 691 N N . SER B 1 8 ? 10.518 -11.518 36.891 1.00 6.19 8 SER B N 1
ATOM 692 C CA . SER B 1 8 ? 10.192 -12.353 35.745 1.00 7.34 8 SER B CA 1
ATOM 693 C C . SER B 1 8 ? 9.881 -11.543 34.488 1.00 6.51 8 SER B C 1
ATOM 694 O O . SER B 1 8 ? 9.971 -12.075 33.376 1.00 8.88 8 SER B O 1
ATOM 697 N N . ILE B 1 9 ? 9.512 -10.265 34.638 1.00 5.75 9 ILE B N 1
ATOM 698 C CA . ILE B 1 9 ? 9.232 -9.445 33.446 1.00 6.79 9 ILE B CA 1
ATOM 699 C C . ILE B 1 9 ? 10.308 -8.408 33.139 1.00 5.96 9 ILE B C 1
ATOM 700 O O . ILE B 1 9 ? 10.179 -7.680 32.156 1.00 7.08 9 ILE B O 1
ATOM 705 N N . TRP B 1 10 ? 11.376 -8.388 33.937 1.00 6.38 10 TRP B N 1
ATOM 706 C CA . TRP B 1 10 ? 12.393 -7.337 33.845 1.00 7.01 10 TRP B CA 1
ATOM 707 C C . TRP B 1 10 ? 13.819 -7.862 34.007 1.00 6.64 10 TRP B C 1
ATOM 708 O O . TRP B 1 10 ? 14.212 -8.263 35.107 1.00 7.80 10 TRP B O 1
ATOM 719 N N . PHE B 1 11 ? 14.578 -7.869 32.912 1.00 7.37 11 PHE B N 1
ATOM 720 C CA . PHE B 1 11 ? 15.994 -8.212 32.956 1.00 7.30 11 PHE B CA 1
ATOM 721 C C . PHE B 1 11 ? 16.710 -7.207 33.858 1.00 6.56 11 PHE B C 1
ATOM 722 O O . PHE B 1 11 ? 16.383 -6.033 33.855 1.00 8.31 11 PHE B O 1
ATOM 730 N N . PRO B 1 12 ? 17.713 -7.663 34.621 1.00 7.31 12 PRO B N 1
ATOM 731 C CA . PRO B 1 12 ? 18.330 -6.784 35.620 1.00 8.53 12 PRO B CA 1
ATOM 732 C C . PRO B 1 12 ? 18.825 -5.440 35.082 1.00 7.88 12 PRO B C 1
ATOM 733 O O . PRO B 1 12 ? 19.570 -5.402 34.102 1.00 10.10 12 PRO B O 1
ATOM 737 N N . THR B 1 13 ? 18.435 -4.360 35.754 1.00 7.91 13 THR B N 1
ATOM 738 C CA . THR B 1 13 ? 18.981 -3.016 35.501 1.00 8.83 13 THR B CA 1
ATOM 739 C C . THR B 1 13 ? 19.171 -2.308 36.827 1.00 8.47 13 THR B C 1
ATOM 740 O O . THR B 1 13 ? 18.734 -2.794 37.862 1.00 10.16 13 THR B O 1
ATOM 744 N N . SER B 1 14 ? 19.837 -1.161 36.790 1.00 10.36 14 SER B N 1
ATOM 745 C CA . SER B 1 14 ? 19.912 -0.267 37.939 1.00 14.28 14 SER B CA 1
ATOM 746 C C . SER B 1 14 ? 18.990 0.896 37.590 1.00 18.83 14 SER B C 1
ATOM 747 O O . SER B 1 14 ? 19.255 1.637 36.639 1.00 23.71 14 SER B O 1
ATOM 750 N N . GLU B 1 15 ? 17.901 1.038 38.343 1.00 19.58 15 GLU B N 1
ATOM 751 C CA A GLU B 1 15 ? 16.789 1.943 38.025 0.80 23.34 15 GLU B CA 1
ATOM 752 C CA B GLU B 1 15 ? 16.889 2.016 37.981 0.20 21.20 15 GLU B CA 1
ATOM 753 C C . GLU B 1 15 ? 16.535 2.972 39.110 1.00 19.29 15 GLU B C 1
ATOM 754 O O . GLU B 1 15 ? 16.601 2.635 40.279 1.00 13.51 15 GLU B O 1
ATOM 765 N N . ASP B 1 16 ? 16.180 4.191 38.725 1.00 19.18 16 ASP B N 1
ATOM 766 C CA A ASP B 1 16 ? 15.638 5.158 39.666 0.69 18.49 16 ASP B CA 1
ATOM 767 C CA B ASP B 1 16 ? 15.633 5.154 39.670 0.31 18.76 16 ASP B CA 1
ATOM 768 C C . ASP B 1 16 ? 14.312 4.609 40.200 1.00 17.48 16 ASP B C 1
ATOM 769 O O . ASP B 1 16 ? 13.508 4.078 39.438 1.00 19.68 16 ASP B O 1
ATOM 778 N N . CYS B 1 17 ? 14.085 4.726 41.504 1.00 15.78 17 CYS B N 1
ATOM 779 C CA . CYS B 1 17 ? 12.856 4.200 42.106 1.00 14.92 17 CYS B CA 1
ATOM 780 C C . CYS B 1 17 ? 11.643 5.088 41.863 1.00 16.28 17 CYS B C 1
ATOM 781 O O . CYS B 1 17 ? 11.786 6.299 41.718 1.00 15.80 17 CYS B O 1
ATOM 784 N N . PRO B 1 18 ? 10.434 4.496 41.883 1.00 15.93 18 PRO B N 1
ATOM 785 C CA . PRO B 1 18 ? 9.204 5.293 41.832 1.00 15.74 18 PRO B CA 1
ATOM 786 C C . PRO B 1 18 ? 9.133 6.253 43.008 1.00 15.13 18 PRO B C 1
ATOM 787 O O . PRO B 1 18 ? 9.721 6.014 44.058 1.00 15.25 18 PRO B O 1
ATOM 791 N N . ASP B 1 19 ? 8.388 7.335 42.838 1.00 16.48 19 ASP B N 1
ATOM 792 C CA . ASP B 1 19 ? 8.259 8.337 43.889 1.00 16.50 19 ASP B CA 1
ATOM 793 C C . ASP B 1 19 ? 7.932 7.750 45.259 1.00 18.25 19 ASP B C 1
ATOM 794 O O . ASP B 1 19 ? 6.991 6.974 45.407 1.00 19.26 19 ASP B O 1
ATOM 799 N N . GLY B 1 20 ? 8.700 8.144 46.267 1.00 17.02 20 GLY B N 1
ATOM 800 C CA . GLY B 1 20 ? 8.389 7.776 47.637 1.00 19.18 20 GLY B CA 1
ATOM 801 C C . GLY B 1 20 ? 8.860 6.396 48.053 1.00 21.19 20 GLY B C 1
ATOM 802 O O . GLY B 1 20 ? 8.760 6.029 49.217 1.00 25.47 20 GLY B O 1
ATOM 803 N N . GLN B 1 21 ? 9.375 5.617 47.112 1.00 17.26 21 GLN B N 1
ATOM 804 C CA . GLN B 1 21 ? 9.919 4.316 47.466 1.00 17.93 21 GLN B CA 1
ATOM 805 C C . GLN B 1 21 ? 11.386 4.495 47.828 1.00 16.50 21 GLN B C 1
ATOM 806 O O . GLN B 1 21 ? 12.246 4.671 46.963 1.00 20.10 21 GLN B O 1
ATOM 812 N N . ASN B 1 22 ? 11.661 4.455 49.126 1.00 15.89 22 ASN B N 1
ATOM 813 C CA . ASN B 1 22 ? 12.967 4.818 49.658 1.00 15.98 22 ASN B CA 1
ATOM 814 C C . ASN B 1 22 ? 13.769 3.626 50.154 1.00 14.15 22 ASN B C 1
ATOM 815 O O . ASN B 1 22 ? 14.725 3.799 50.906 1.00 15.40 22 ASN B O 1
ATOM 820 N N . LEU B 1 23 ? 13.372 2.424 49.757 1.00 11.90 23 LEU B N 1
ATOM 821 C CA . LEU B 1 23 ? 14.111 1.225 50.119 1.00 10.68 23 LEU B CA 1
ATOM 822 C C . LEU B 1 23 ? 14.369 0.424 48.867 1.00 10.16 23 LEU B C 1
ATOM 823 O O . LEU B 1 23 ? 13.536 0.431 47.957 1.00 10.34 23 LEU B O 1
ATOM 828 N N . CYS B 1 24 ? 15.501 -0.279 48.840 1.00 9.07 24 CYS B N 1
ATOM 829 C CA . CYS B 1 24 ? 15.728 -1.334 47.865 1.00 8.08 24 CYS B CA 1
ATOM 830 C C . CYS B 1 24 ? 15.543 -2.670 48.584 1.00 7.52 24 CYS B C 1
ATOM 831 O O . CYS B 1 24 ? 15.792 -2.773 49.788 1.00 9.49 24 CYS B O 1
ATOM 834 N N . PHE B 1 25 ? 15.153 -3.709 47.849 1.00 6.99 25 PHE B N 1
ATOM 835 C CA . PHE B 1 25 ? 14.993 -5.017 48.462 1.00 7.47 25 PHE B CA 1
ATOM 836 C C . PHE B 1 25 ? 15.591 -6.126 47.617 1.00 6.51 25 PHE B C 1
ATOM 837 O O . PHE B 1 25 ? 15.779 -5.983 46.402 1.00 6.81 25 PHE B O 1
ATOM 845 N N A LYS B 1 26 ? 15.910 -7.216 48.307 0.56 5.60 26 LYS B N 1
ATOM 846 N N B LYS B 1 26 ? 15.886 -7.236 48.282 0.44 6.69 26 LYS B N 1
ATOM 847 C CA A LYS B 1 26 ? 16.206 -8.520 47.734 0.56 7.17 26 LYS B CA 1
ATOM 848 C CA B LYS B 1 26 ? 16.198 -8.504 47.639 0.44 6.16 26 LYS B CA 1
ATOM 849 C C A LYS B 1 26 ? 15.174 -9.470 48.304 0.56 6.78 26 LYS B C 1
ATOM 850 C C B LYS B 1 26 ? 15.294 -9.540 48.289 0.44 6.20 26 LYS B C 1
ATOM 851 O O A LYS B 1 26 ? 14.881 -9.420 49.506 0.56 6.65 26 LYS B O 1
ATOM 852 O O B LYS B 1 26 ? 15.192 -9.602 49.520 0.44 7.33 26 LYS B O 1
ATOM 863 N N . ARG B 1 27 ? 14.637 -10.348 47.466 1.00 6.56 27 ARG B N 1
ATOM 864 C CA . ARG B 1 27 ? 13.708 -11.357 47.958 1.00 5.92 27 ARG B CA 1
ATOM 865 C C . ARG B 1 27 ? 13.991 -12.685 47.297 1.00 5.02 27 ARG B C 1
ATOM 866 O O . ARG B 1 27 ? 14.130 -12.756 46.068 1.00 6.85 27 ARG B O 1
ATOM 874 N N . TRP B 1 28 ? 14.037 -13.744 48.092 1.00 4.84 28 TRP B N 1
ATOM 875 C CA . TRP B 1 28 ? 14.129 -15.085 47.559 1.00 5.11 28 TRP B CA 1
ATOM 876 C C . TRP B 1 28 ? 12.939 -15.895 48.032 1.00 5.39 28 TRP B C 1
ATOM 877 O O . TRP B 1 28 ? 12.576 -15.853 49.208 1.00 7.31 28 TRP B O 1
ATOM 888 N N . GLN B 1 29 ? 12.322 -16.627 47.106 1.00 6.67 29 GLN B N 1
ATOM 889 C CA . GLN B 1 29 ? 11.316 -17.630 47.469 1.00 8.52 29 GLN B CA 1
ATOM 890 C C . GLN B 1 29 ? 11.859 -18.978 47.028 1.00 7.52 29 GLN B C 1
ATOM 891 O O . GLN B 1 29 ? 11.951 -19.265 45.838 1.00 8.00 29 GLN B O 1
ATOM 897 N N A TYR B 1 30 ? 12.250 -19.786 48.001 0.54 7.90 30 TYR B N 1
ATOM 898 N N B TYR B 1 30 ? 12.235 -19.803 47.997 0.46 8.14 30 TYR B N 1
ATOM 899 C CA A TYR B 1 30 ? 12.795 -21.102 47.724 0.54 8.50 30 TYR B CA 1
ATOM 900 C CA B TYR B 1 30 ? 12.825 -21.106 47.710 0.46 8.69 30 TYR B CA 1
ATOM 901 C C A TYR B 1 30 ? 11.659 -22.035 47.341 0.54 6.99 30 TYR B C 1
ATOM 902 C C B TYR B 1 30 ? 11.732 -22.121 47.398 0.46 8.72 30 TYR B C 1
ATOM 903 O O A TYR B 1 30 ? 10.654 -22.116 48.037 0.54 8.71 30 TYR B O 1
ATOM 904 O O B TYR B 1 30 ? 10.834 -22.345 48.200 0.46 10.27 30 TYR B O 1
ATOM 921 N N . ILE B 1 31 ? 11.808 -22.729 46.223 1.00 9.22 31 ILE B N 1
ATOM 922 C CA . ILE B 1 31 ? 10.746 -23.601 45.750 1.00 11.84 31 ILE B CA 1
ATOM 923 C C . ILE B 1 31 ? 11.073 -25.060 46.012 1.00 13.57 31 ILE B C 1
ATOM 924 O O . ILE B 1 31 ? 10.247 -25.813 46.546 1.00 18.39 31 ILE B O 1
ATOM 929 N N . SER B 1 32 ? 12.279 -25.452 45.620 1.00 12.65 32 SER B N 1
ATOM 930 C CA . SER B 1 32 ? 12.725 -26.832 45.699 1.00 15.39 32 SER B CA 1
ATOM 931 C C . SER B 1 32 ? 14.233 -26.816 45.518 1.00 14.68 32 SER B C 1
ATOM 932 O O . SER B 1 32 ? 14.812 -25.768 45.248 1.00 14.79 32 SER B O 1
ATOM 935 N N . PRO B 1 33 ? 14.875 -27.978 45.645 1.00 15.94 33 PRO B N 1
ATOM 936 C CA . PRO B 1 33 ? 16.341 -28.003 45.639 1.00 19.52 33 PRO B CA 1
ATOM 937 C C . PRO B 1 33 ? 17.040 -27.375 44.438 1.00 21.98 33 PRO B C 1
ATOM 938 O O . PRO B 1 33 ? 18.174 -26.911 44.554 1.00 26.42 33 PRO B O 1
ATOM 942 N N A ARG B 1 34 ? 16.405 -27.372 43.277 0.44 16.76 34 ARG B N 1
ATOM 943 N N B ARG B 1 34 ? 16.342 -27.358 43.306 0.17 21.88 34 ARG B N 1
ATOM 944 N N C ARG B 1 34 ? 16.371 -27.351 43.291 0.19 21.86 34 ARG B N 1
ATOM 945 N N D ARG B 1 34 ? 16.366 -27.363 43.293 0.20 21.79 34 ARG B N 1
ATOM 946 C CA A ARG B 1 34 ? 17.056 -26.722 42.148 0.44 21.41 34 ARG B CA 1
ATOM 947 C CA B ARG B 1 34 ? 16.886 -26.871 42.044 0.17 23.35 34 ARG B CA 1
ATOM 948 C CA C ARG B 1 34 ? 16.971 -26.797 42.080 0.19 23.04 34 ARG B CA 1
ATOM 949 C CA D ARG B 1 34 ? 16.953 -26.823 42.073 0.20 23.50 34 ARG B CA 1
ATOM 950 C C A ARG B 1 34 ? 16.258 -25.547 41.611 0.44 18.98 34 ARG B C 1
ATOM 951 C C B ARG B 1 34 ? 16.288 -25.529 41.631 0.17 21.04 34 ARG B C 1
ATOM 952 C C C ARG B 1 34 ? 16.443 -25.401 41.756 0.19 21.05 34 ARG B C 1
ATOM 953 C C D ARG B 1 34 ? 16.289 -25.524 41.628 0.20 21.04 34 ARG B C 1
ATOM 954 O O A ARG B 1 34 ? 16.442 -25.135 40.467 0.44 17.66 34 ARG B O 1
ATOM 955 O O B ARG B 1 34 ? 16.645 -24.983 40.588 0.17 20.73 34 ARG B O 1
ATOM 956 O O C ARG B 1 34 ? 16.995 -24.700 40.909 0.19 21.41 34 ARG B O 1
ATOM 957 O O D ARG B 1 34 ? 16.596 -25.005 40.555 0.20 20.43 34 ARG B O 1
ATOM 986 N N . MET B 1 35 ? 15.382 -24.997 42.447 1.00 18.88 35 MET B N 1
ATOM 987 C CA . MET B 1 35 ? 14.592 -23.838 42.042 1.00 14.12 35 MET B CA 1
ATOM 988 C C . MET B 1 35 ? 14.294 -22.787 43.112 1.00 9.84 35 MET B C 1
ATOM 989 O O . MET B 1 35 ? 13.832 -23.106 44.202 1.00 10.52 35 MET B O 1
ATOM 994 N N . TYR B 1 36 ? 14.500 -21.520 42.757 1.00 9.03 36 TYR B N 1
ATOM 995 C CA . TYR B 1 36 ? 14.074 -20.414 43.619 1.00 8.44 36 TYR B CA 1
ATOM 996 C C . TYR B 1 36 ? 13.732 -19.209 42.756 1.00 7.21 36 TYR B C 1
ATOM 997 O O . TYR B 1 36 ? 14.288 -19.054 41.670 1.00 8.42 36 TYR B O 1
ATOM 1006 N N . ASP B 1 37 ? 12.816 -18.372 43.247 1.00 7.57 37 ASP B N 1
ATOM 1007 C CA . ASP B 1 37 ? 12.539 -17.076 42.630 1.00 7.85 37 ASP B CA 1
ATOM 1008 C C . ASP B 1 37 ? 13.339 -16.003 43.362 1.00 7.16 37 ASP B C 1
ATOM 1009 O O . ASP B 1 37 ? 13.177 -15.827 44.555 1.00 14.47 37 ASP B O 1
ATOM 1014 N N . PHE B 1 38 ? 14.144 -15.256 42.641 1.00 6.57 38 PHE B N 1
ATOM 1015 C CA . PHE B 1 38 ? 14.940 -14.179 43.218 1.00 6.28 38 PHE B CA 1
ATOM 1016 C C . PHE B 1 38 ? 14.475 -12.897 42.541 1.00 6.85 38 PHE B C 1
ATOM 1017 O O . PHE B 1 38 ? 14.450 -12.816 41.319 1.00 8.97 38 PHE B O 1
ATOM 1025 N N . THR B 1 39 ? 14.098 -11.909 43.340 1.00 5.50 39 THR B N 1
ATOM 1026 C CA . THR B 1 39 ? 13.688 -10.630 42.793 1.00 6.11 39 THR B CA 1
ATOM 1027 C C . THR B 1 39 ? 14.387 -9.499 43.534 1.00 4.99 39 THR B C 1
ATOM 1028 O O . THR B 1 39 ? 14.773 -9.635 44.709 1.00 5.76 39 THR B O 1
ATOM 1032 N N . ARG B 1 40 ? 14.555 -8.391 42.823 1.00 4.44 40 ARG B N 1
ATOM 1033 C CA . ARG B 1 40 ? 15.164 -7.188 43.364 1.00 5.22 40 ARG B CA 1
ATOM 1034 C C . ARG B 1 40 ? 14.339 -6.005 42.895 1.00 5.54 40 ARG B C 1
ATOM 1035 O O . ARG B 1 40 ? 13.820 -6.014 41.776 1.00 5.81 40 ARG B O 1
ATOM 1043 N N . GLY B 1 41 ? 14.226 -4.976 43.728 1.00 5.47 41 GLY B N 1
ATOM 1044 C CA . GLY B 1 41 ? 13.561 -3.773 43.273 1.00 7.85 41 GLY B CA 1
ATOM 1045 C C . GLY B 1 41 ? 13.507 -2.725 44.365 1.00 7.87 41 GLY B C 1
ATOM 1046 O O . GLY B 1 41 ? 14.284 -2.755 45.317 1.00 7.64 41 GLY B O 1
ATOM 1047 N N . CYS B 1 42 ? 12.589 -1.786 44.199 1.00 9.51 42 CYS B N 1
ATOM 1048 C CA . CYS B 1 42 ? 12.317 -0.717 45.150 1.00 10.60 42 CYS B CA 1
ATOM 1049 C C . CYS B 1 42 ? 11.050 -1.033 45.947 1.00 10.35 42 CYS B C 1
ATOM 1050 O O . CYS B 1 42 ? 10.195 -1.798 45.492 1.00 11.50 42 CYS B O 1
ATOM 1053 N N . ALA B 1 43 ? 10.904 -0.415 47.114 1.00 11.13 43 ALA B N 1
ATOM 1054 C CA . ALA B 1 43 ? 9.690 -0.595 47.907 1.00 11.43 43 ALA B CA 1
ATOM 1055 C C . ALA B 1 43 ? 9.493 0.592 48.820 1.00 12.45 43 ALA B C 1
ATOM 1056 O O . ALA B 1 43 ? 10.448 1.291 49.155 1.00 12.24 43 ALA B O 1
ATOM 1058 N N . ALA B 1 44 ? 8.250 0.823 49.221 1.00 13.35 44 ALA B N 1
ATOM 1059 C CA . ALA B 1 44 ? 7.961 1.860 50.201 1.00 14.71 44 ALA B CA 1
ATOM 1060 C C . ALA B 1 44 ? 8.215 1.361 51.627 1.00 16.14 44 ALA B C 1
ATOM 1061 O O . ALA B 1 44 ? 8.730 2.099 52.468 1.00 19.24 44 ALA B O 1
ATOM 1063 N N . THR B 1 45 ? 7.843 0.116 51.903 1.00 16.64 45 THR B N 1
ATOM 1064 C CA . THR B 1 45 ? 8.119 -0.499 53.199 1.00 19.50 45 THR B CA 1
ATOM 1065 C C . THR B 1 45 ? 8.659 -1.894 52.947 1.00 17.67 45 THR B C 1
ATOM 1066 O O . THR B 1 45 ? 8.371 -2.499 51.917 1.00 17.97 45 THR B O 1
ATOM 1070 N N . CYS B 1 46 ? 9.455 -2.406 53.876 1.00 17.54 46 CYS B N 1
ATOM 1071 C CA A CYS B 1 46 ? 10.055 -3.714 53.677 0.79 19.31 46 CYS B CA 1
ATOM 1072 C CA B CYS B 1 46 ? 10.067 -3.724 53.720 0.21 20.61 46 CYS B CA 1
ATOM 1073 C C . CYS B 1 46 ? 9.024 -4.805 53.946 1.00 22.27 46 CYS B C 1
ATOM 1074 O O . CYS B 1 46 ? 8.461 -4.888 55.030 1.00 23.77 46 CYS B O 1
ATOM 1079 N N . PRO B 1 47 ? 8.767 -5.644 52.934 1.00 25.02 47 PRO B N 1
ATOM 1080 C CA . PRO B 1 47 ? 7.778 -6.709 53.127 1.00 26.46 47 PRO B CA 1
ATOM 1081 C C . PRO B 1 47 ? 8.289 -7.721 54.147 1.00 23.78 47 PRO B C 1
ATOM 1082 O O . PRO B 1 47 ? 9.493 -7.947 54.212 1.00 21.46 47 PRO B O 1
ATOM 1086 N N . LYS B 1 48 ? 7.391 -8.296 54.941 1.00 27.22 48 LYS B N 1
ATOM 1087 C CA . LYS B 1 48 ? 7.754 -9.335 55.901 1.00 27.51 48 LYS B CA 1
ATOM 1088 C C . LYS B 1 48 ? 7.619 -10.701 55.231 1.00 22.78 48 LYS B C 1
ATOM 1089 O O . LYS B 1 48 ? 6.678 -10.926 54.477 1.00 24.27 48 LYS B O 1
ATOM 1095 N N . PRO B 1 49 ? 8.572 -11.613 55.486 1.00 20.63 49 PRO B N 1
ATOM 1096 C CA . PRO B 1 49 ? 8.452 -12.960 54.922 1.00 19.10 49 PRO B CA 1
ATOM 1097 C C . PRO B 1 49 ? 7.188 -13.643 55.420 1.00 20.52 49 PRO B C 1
ATOM 1098 O O . PRO B 1 49 ? 6.770 -13.460 56.570 1.00 22.49 49 PRO B O 1
ATOM 1102 N N . THR B 1 50 ? 6.588 -14.442 54.550 1.00 18.57 50 THR B N 1
ATOM 1103 C CA . THR B 1 50 ? 5.309 -15.076 54.852 1.00 21.48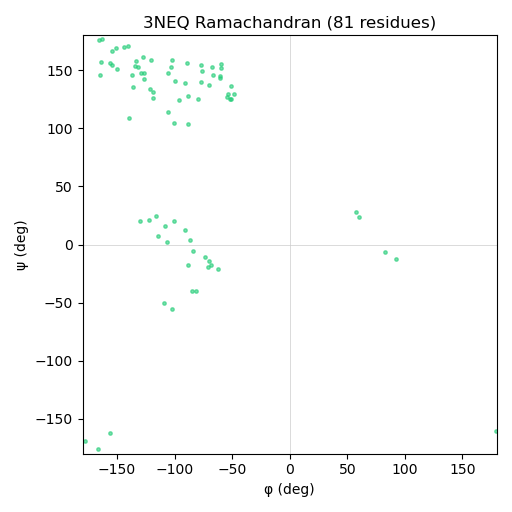 50 THR B CA 1
ATOM 1104 C C . THR B 1 50 ? 5.425 -16.589 54.956 1.00 20.82 50 THR B C 1
ATOM 1105 O O . THR B 1 50 ? 4.419 -17.279 55.095 1.00 25.08 50 THR B O 1
ATOM 1109 N N . ASN B 1 51 ? 6.651 -17.096 54.909 1.00 18.55 51 ASN B N 1
ATOM 1110 C CA . ASN B 1 51 ? 6.904 -18.514 54.765 1.00 18.84 51 ASN B CA 1
ATOM 1111 C C . ASN B 1 51 ? 8.378 -18.735 55.125 1.00 15.85 51 ASN B C 1
ATOM 1112 O O . ASN B 1 51 ? 9.216 -17.869 54.858 1.00 15.25 51 ASN B O 1
ATOM 1117 N N . VAL B 1 52 ? 8.708 -19.872 55.732 1.00 15.62 52 VAL B N 1
ATOM 1118 C CA A VAL B 1 52 ? 10.088 -20.193 56.093 0.34 15.12 52 VAL B CA 1
ATOM 1119 C CA B VAL B 1 52 ? 10.096 -20.144 56.097 0.66 14.64 52 VAL B CA 1
ATOM 1120 C C . VAL B 1 52 ? 11.008 -20.234 54.868 1.00 12.56 52 VAL B C 1
ATOM 1121 O O . VAL B 1 52 ? 12.217 -20.072 54.973 1.00 14.31 52 VAL B O 1
ATOM 1128 N N . ARG B 1 53 ? 10.419 -20.461 53.704 1.00 9.95 53 ARG B N 1
ATOM 1129 C CA . ARG B 1 53 ? 11.160 -20.534 52.461 1.00 7.86 53 ARG B CA 1
ATOM 1130 C C . ARG B 1 53 ? 11.363 -19.165 51.825 1.00 8.13 53 ARG B C 1
ATOM 1131 O O . ARG B 1 53 ? 11.936 -19.068 50.740 1.00 10.11 53 ARG B O 1
ATOM 1139 N N . GLU B 1 54 ? 10.926 -18.106 52.498 1.00 7.65 54 GLU B N 1
ATOM 1140 C CA . GLU B 1 54 ? 11.057 -16.761 51.960 1.00 7.49 54 GLU B CA 1
ATOM 1141 C C . GLU B 1 54 ? 12.025 -15.942 52.793 1.00 7.41 54 GLU B C 1
ATOM 1142 O O . GLU B 1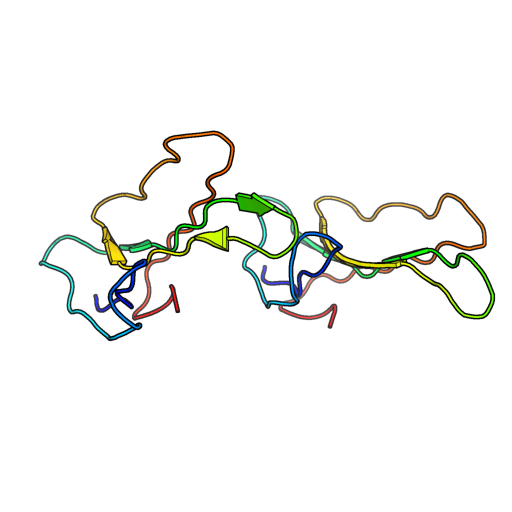 54 ? 11.930 -15.916 54.017 1.00 9.19 54 GLU B O 1
ATOM 1148 N N A THR B 1 55 ? 12.962 -15.275 52.118 0.92 6.46 55 THR B N 1
ATOM 1149 N N B THR B 1 55 ? 12.959 -15.290 52.108 0.08 8.18 55 THR B N 1
ATOM 1150 C CA A THR B 1 55 ? 13.920 -14.378 52.752 0.92 7.43 55 THR B CA 1
ATOM 1151 C CA B THR B 1 55 ? 13.903 -14.379 52.731 0.08 8.05 55 THR B CA 1
ATOM 1152 C C A THR B 1 55 ? 13.817 -13.030 52.070 0.92 6.31 55 THR B C 1
ATOM 1153 C C B THR B 1 55 ? 13.782 -13.022 52.063 0.08 7.94 55 THR B C 1
ATOM 1154 O O A THR B 1 55 ? 13.823 -12.939 50.834 0.92 7.38 55 THR B O 1
ATOM 1155 O O B THR B 1 55 ? 13.735 -12.926 50.837 0.08 8.07 55 THR B O 1
ATOM 1162 N N . ILE B 1 56 ? 13.731 -11.971 52.870 1.00 7.36 56 ILE B N 1
ATOM 1163 C CA . ILE B 1 56 ? 13.657 -10.626 52.340 1.00 8.64 56 ILE B CA 1
ATOM 1164 C C . ILE B 1 56 ? 14.638 -9.749 53.090 1.00 10.35 56 ILE B C 1
ATOM 1165 O O . ILE B 1 56 ? 14.731 -9.811 54.317 1.00 16.38 56 ILE B O 1
ATOM 1170 N N . ARG B 1 57 ? 15.376 -8.926 52.359 1.00 8.05 57 ARG B N 1
ATOM 1171 C CA A ARG B 1 57 ? 16.198 -7.927 53.025 0.66 9.62 57 ARG B CA 1
ATOM 1172 C CA B ARG B 1 57 ? 16.288 -7.960 52.962 0.34 9.01 57 ARG B CA 1
ATOM 1173 C C . ARG B 1 57 ? 16.107 -6.612 52.303 1.00 7.49 57 ARG B C 1
ATOM 1174 O O . ARG B 1 57 ? 15.928 -6.559 51.087 1.00 8.50 57 ARG B O 1
ATOM 1189 N N . CYS B 1 58 ? 16.180 -5.542 53.088 1.00 7.94 58 CYS B N 1
ATOM 1190 C CA A CYS B 1 58 ? 16.050 -4.197 52.558 0.86 8.97 58 CYS B CA 1
ATOM 1191 C CA B CYS B 1 58 ? 16.062 -4.205 52.532 0.14 9.40 58 CYS B CA 1
ATOM 1192 C C . CYS B 1 58 ? 17.204 -3.298 52.971 1.00 7.37 58 CYS B C 1
ATOM 1193 O O . CYS B 1 58 ? 17.786 -3.467 54.040 1.00 9.19 58 CYS B O 1
ATOM 1198 N N . CYS B 1 59 ? 17.496 -2.329 52.121 1.00 8.08 59 CYS B N 1
ATOM 1199 C CA . CYS B 1 59 ? 18.544 -1.366 52.364 1.00 9.05 59 CYS B CA 1
ATOM 1200 C C . CYS B 1 59 ? 18.100 -0.018 51.808 1.00 10.70 59 CYS B C 1
ATOM 1201 O O . CYS B 1 59 ? 17.092 0.070 51.101 1.00 10.64 59 CYS B O 1
ATOM 1204 N N . GLY B 1 60 ? 18.849 1.029 52.117 1.00 11.29 60 GLY B N 1
ATOM 1205 C CA . GLY B 1 60 ? 18.365 2.364 51.820 1.00 11.81 60 GLY B CA 1
ATOM 1206 C C . GLY B 1 60 ? 19.309 3.293 51.086 1.00 12.45 60 GLY B C 1
ATOM 1207 O O . GLY B 1 60 ? 19.129 4.497 51.162 1.00 15.12 60 GLY B O 1
ATOM 1208 N N . THR B 1 61 ? 20.322 2.757 50.406 1.00 13.51 61 THR B N 1
ATOM 1209 C CA . THR B 1 61 ? 21.254 3.585 49.641 1.00 14.52 61 THR B CA 1
ATOM 1210 C C . THR B 1 61 ?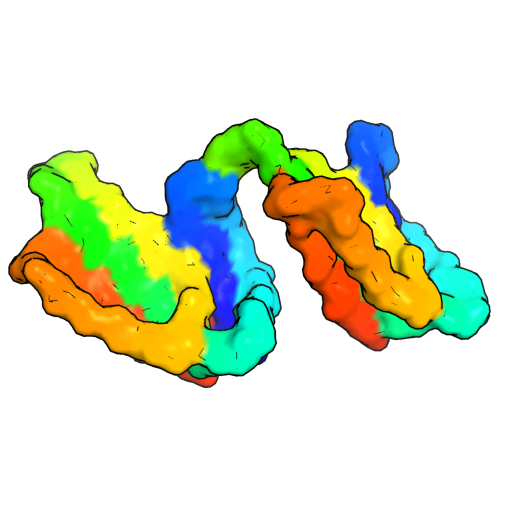 21.375 3.099 48.203 1.00 13.90 61 THR B C 1
ATOM 1211 O O . THR B 1 61 ? 21.027 1.953 47.897 1.00 14.65 61 THR B O 1
ATOM 1215 N N . ASP B 1 62 ? 21.870 3.975 47.331 1.00 15.18 62 ASP B N 1
ATOM 1216 C CA . ASP B 1 62 ? 21.925 3.694 45.897 1.00 16.04 62 ASP B CA 1
ATOM 1217 C C . ASP B 1 62 ? 22.576 2.354 45.558 1.00 14.62 62 ASP B C 1
ATOM 1218 O O . ASP B 1 62 ? 23.711 2.077 45.953 1.00 17.06 62 ASP B O 1
ATOM 1223 N N . LYS B 1 63 ? 21.838 1.538 44.813 1.00 14.54 63 LYS B N 1
ATOM 1224 C CA . LYS B 1 63 ? 22.335 0.266 44.283 1.00 16.50 63 LYS B CA 1
ATOM 1225 C C . LYS B 1 63 ? 22.775 -0.737 45.353 1.00 13.17 63 LYS B C 1
ATOM 1226 O O . LYS B 1 63 ? 23.546 -1.653 45.078 1.00 16.23 63 LYS B O 1
ATOM 1232 N N . CYS B 1 64 ? 22.238 -0.584 46.558 1.00 12.13 64 CYS B N 1
ATOM 1233 C CA . CYS B 1 64 ? 22.677 -1.364 47.709 1.00 12.22 64 CYS B CA 1
ATOM 1234 C C . CYS B 1 64 ? 22.244 -2.831 47.623 1.00 11.28 64 CYS B C 1
ATOM 1235 O O . CYS B 1 64 ? 22.829 -3.681 48.292 1.00 13.02 64 CYS B O 1
ATOM 1238 N N . ASN B 1 65 ? 21.244 -3.116 46.787 1.00 9.63 65 ASN B N 1
ATOM 1239 C CA . ASN B 1 65 ? 20.615 -4.435 46.734 1.00 9.57 65 ASN B CA 1
ATOM 1240 C C . ASN B 1 65 ? 21.065 -5.339 45.598 1.00 10.64 65 ASN B C 1
ATOM 1241 O O . ASN B 1 65 ? 20.367 -6.288 45.245 1.00 11.24 65 ASN B O 1
ATOM 1246 N N . LYS B 1 66 ? 22.218 -5.058 45.033 1.00 11.28 66 LYS B N 1
ATOM 1247 C CA . LYS B 1 66 ? 22.752 -5.932 44.006 1.00 13.88 66 LYS B CA 1
ATOM 1248 C C . LYS B 1 66 ? 22.789 -7.400 44.485 1.00 14.70 66 LYS B C 1
ATOM 1249 O O . LYS B 1 66 ? 23.268 -7.673 45.593 1.00 15.82 66 LYS B O 1
#

InterPro domains:
  IPR003571 Snake three-finger toxin [cd00206] (22-85)
  IPR018354 Snake toxin, conserved site [PS00272] (62-82)
  IPR045860 Snake toxin-like superfamily [G3DSA:2.10.60.10] (22-86)
  IPR045860 Snake toxin-like superfamily [SSF57302] (12-86)
  IPR054131 Snake toxin cobra-type [PF21947] (23-85)

Nearest PDB structures (foldseek):
  3neq-assembly3_A-2  TM=1.015E+00  e=2.575E-13  Dendroaspis angusticeps
  2vlw-assembly2_B  TM=8.409E-01  e=8.617E-11  Dendroaspis angusticeps
  4do8-assembly1_A  TM=9.002E-01  e=1.179E-09  Dendroaspis angusticeps
  7uls-assembly1_A  TM=8.516E-01  e=5.344E-09  Dendraspis polylepis polylepis
  7c28-assembly1_A  TM=8.593E-01  e=1.556E-07  Dendroaspis jamesoni kaimosae